Protein AF-A0A2S6N383-F1 (afdb_monomer_lite)

Radius of gyration: 20.46 Å; chains: 1; bounding box: 45×23×54 Å

InterPro domains:
  IPR000066 Antenna complex, alpha/beta subunit [PF00556] (8-48)
  IPR018332 Antenna complex, alpha subunit [NF040861] (9-48)
  IPR018332 Antenna complex, alpha subunit [PR00673] (10-17)
  IPR018332 Antenna complex, alpha subunit [PR00673] (17-36)
  IPR018332 Antenna complex, alpha subunit [PR00673] (36-47)
  IPR035889 Light-harvesting complex [G3DSA:4.10.220.20] (3-57)
  IPR035889 Light-harvesting complex [SSF56918] (4-54)

pLDDT: mean 90.21, std 12.12, range [49.69, 98.81]

Organism: Rhodopila globiformis (NCBI:txid1071)

Sequence (57 aa):
MAHNPADDYKFWLVVNPAQWLVPIFLALLAVAVVVHIEVLNSAKYNWISGPAKVAVK

Secondary structure (DSSP, 8-state):
---TTTTGGGGGGTS-HHHHHHHHHHHHHHHHHHHHHHHHH-TTT-TTT-S------

Foldseek 3Di:
DDDPPVCVVCVCVVPPCVPCVVVVVVVVVVVVVVVLVVLCVDLPRNPPVHRPPPPDD

Structure (mmCIF, N/CA/C/O backbone):
data_AF-A0A2S6N383-F1
#
_entry.id   AF-A0A2S6N383-F1
#
loop_
_atom_site.group_PDB
_atom_site.id
_atom_site.type_symbol
_atom_site.label_atom_id
_atom_site.label_alt_id
_atom_site.label_comp_id
_atom_site.label_asym_id
_atom_site.label_entity_id
_atom_site.label_seq_id
_atom_site.pdbx_PDB_ins_code
_atom_site.Cartn_x
_atom_site.Cartn_y
_atom_site.Cartn_z
_atom_site.occupancy
_atom_site.B_iso_or_equiv
_atom_site.auth_seq_id
_atom_site.auth_comp_id
_atom_site.auth_asym_id
_atom_site.auth_atom_id
_atom_site.pdbx_PDB_model_num
ATOM 1 N N . MET A 1 1 ? 20.565 -13.660 -13.084 1.00 70.44 1 MET A N 1
ATOM 2 C CA . MET A 1 1 ? 19.738 -13.816 -11.868 1.00 70.44 1 MET A CA 1
ATOM 3 C C . MET A 1 1 ? 19.366 -12.414 -11.421 1.00 70.44 1 MET A C 1
ATOM 5 O O . MET A 1 1 ? 20.268 -11.589 -11.398 1.00 70.44 1 MET A O 1
ATOM 9 N N . ALA A 1 2 ? 18.086 -12.111 -11.190 1.00 77.94 2 ALA A N 1
ATOM 10 C CA . ALA A 1 2 ? 17.702 -10.812 -10.629 1.00 77.94 2 ALA A CA 1
ATOM 11 C C . ALA A 1 2 ? 18.277 -10.697 -9.207 1.00 77.94 2 ALA A C 1
ATOM 13 O O . ALA A 1 2 ? 18.192 -11.666 -8.449 1.00 77.94 2 ALA A O 1
ATOM 14 N N . HIS A 1 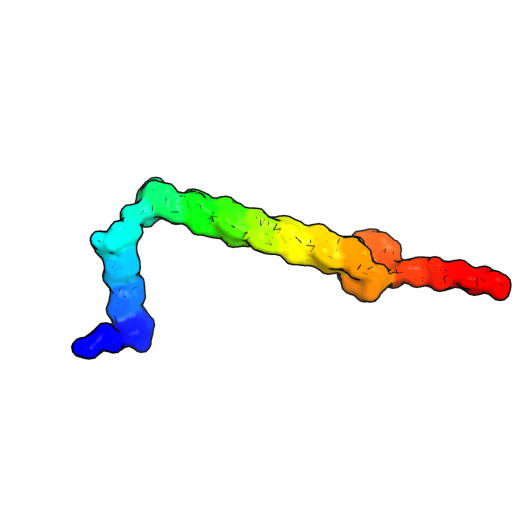3 ? 18.908 -9.567 -8.881 1.00 87.88 3 HIS A N 1
ATOM 15 C CA . HIS A 1 3 ? 19.481 -9.308 -7.561 1.00 87.88 3 HIS A CA 1
ATOM 16 C C . HIS A 1 3 ? 18.738 -8.148 -6.895 1.00 87.88 3 HIS A C 1
ATOM 18 O O . HIS A 1 3 ? 19.043 -6.972 -7.095 1.00 87.88 3 HIS A O 1
ATOM 24 N N . ASN A 1 4 ? 17.725 -8.490 -6.108 1.00 92.56 4 ASN A N 1
ATOM 25 C CA . ASN A 1 4 ? 16.923 -7.532 -5.356 1.00 92.56 4 ASN A CA 1
ATOM 26 C C . ASN A 1 4 ? 17.619 -7.241 -4.011 1.00 92.56 4 ASN A C 1
ATOM 28 O O . ASN A 1 4 ? 18.129 -8.178 -3.389 1.00 92.56 4 ASN A O 1
ATOM 32 N N . PRO A 1 5 ? 17.686 -5.973 -3.558 1.00 93.38 5 PRO A N 1
ATOM 33 C CA . PRO A 1 5 ? 16.931 -4.811 -4.050 1.00 93.38 5 PRO A CA 1
ATOM 34 C C . PRO A 1 5 ? 17.639 -3.986 -5.141 1.00 93.38 5 PRO A C 1
ATOM 36 O O . PRO A 1 5 ? 17.064 -3.023 -5.645 1.00 93.38 5 PRO A O 1
ATOM 39 N N . ALA A 1 6 ? 18.879 -4.328 -5.517 1.00 95.12 6 ALA A N 1
ATOM 40 C CA . ALA A 1 6 ? 19.679 -3.535 -6.462 1.00 95.12 6 ALA A CA 1
ATOM 41 C C . ALA A 1 6 ? 19.003 -3.368 -7.837 1.00 95.12 6 ALA A C 1
ATOM 43 O O . ALA A 1 6 ? 19.179 -2.345 -8.496 1.00 95.12 6 ALA A O 1
ATOM 44 N N . ASP A 1 7 ? 18.204 -4.353 -8.249 1.00 96.25 7 ASP A N 1
ATOM 45 C CA . ASP A 1 7 ? 17.458 -4.352 -9.506 1.00 96.25 7 ASP A CA 1
ATOM 46 C C . ASP A 1 7 ? 16.004 -3.841 -9.397 1.00 96.25 7 ASP A C 1
ATOM 48 O O . ASP A 1 7 ? 15.329 -3.754 -10.423 1.00 96.25 7 ASP A O 1
ATOM 52 N N . ASP A 1 8 ? 15.502 -3.469 -8.212 1.00 96.31 8 ASP A N 1
ATOM 53 C CA . ASP A 1 8 ? 14.071 -3.154 -8.003 1.00 96.31 8 ASP A CA 1
ATOM 54 C C . ASP A 1 8 ? 13.598 -1.926 -8.784 1.00 96.31 8 ASP A C 1
ATOM 56 O O . ASP A 1 8 ? 12.441 -1.857 -9.202 1.00 96.31 8 ASP A O 1
ATOM 60 N N . TYR A 1 9 ? 14.495 -0.976 -9.065 1.00 95.12 9 TYR A N 1
ATOM 61 C CA . TYR A 1 9 ? 14.175 0.195 -9.887 1.00 95.12 9 TYR A CA 1
ATOM 62 C C . TYR A 1 9 ? 13.658 -0.192 -11.284 1.00 95.12 9 TYR A C 1
ATOM 64 O O . TYR A 1 9 ? 12.917 0.577 -11.900 1.00 95.12 9 TYR A O 1
ATOM 72 N N . LYS A 1 10 ? 14.006 -1.394 -11.774 1.00 95.69 10 LYS A N 1
ATOM 73 C CA . LYS A 1 10 ? 13.542 -1.922 -13.063 1.00 95.69 10 LYS A CA 1
ATOM 74 C C . LYS A 1 10 ? 12.033 -2.164 -13.095 1.00 95.69 10 LYS A C 1
ATOM 76 O O . LYS A 1 10 ? 11.478 -2.250 -14.187 1.00 95.69 10 LYS A O 1
ATOM 81 N N . PHE A 1 11 ? 11.350 -2.197 -11.947 1.00 96.44 11 PHE A N 1
ATOM 82 C CA . PHE A 1 11 ? 9.885 -2.188 -11.879 1.00 96.44 11 PHE A CA 1
ATOM 83 C C . PHE A 1 11 ? 9.275 -1.047 -12.716 1.00 96.44 11 PHE A C 1
ATOM 85 O O . PHE A 1 11 ? 8.328 -1.263 -13.476 1.00 96.44 11 PHE A O 1
ATOM 92 N N . TRP A 1 12 ? 9.879 0.144 -12.672 1.00 96.94 12 TRP A N 1
ATOM 93 C CA . TRP A 1 12 ? 9.408 1.322 -13.408 1.00 96.94 12 TRP A CA 1
ATOM 94 C C . TRP A 1 12 ? 9.667 1.268 -14.922 1.00 96.94 12 TRP A C 1
ATOM 96 O O . TRP A 1 12 ? 9.159 2.110 -15.658 1.00 96.94 12 TRP A O 1
ATOM 106 N N . LEU A 1 13 ? 10.425 0.277 -15.408 1.00 97.12 13 LEU A N 1
ATOM 107 C CA . LEU A 1 13 ? 10.566 0.012 -16.846 1.00 97.12 13 LEU A CA 1
ATOM 108 C C . LEU A 1 13 ? 9.350 -0.732 -17.419 1.00 97.12 13 LEU A C 1
ATOM 110 O O . LEU A 1 13 ? 9.163 -0.748 -18.632 1.00 97.12 13 LEU A O 1
ATOM 114 N N . VAL A 1 14 ? 8.533 -1.347 -16.559 1.00 97.25 14 VAL A N 1
ATOM 115 C CA . VAL A 1 14 ? 7.298 -2.054 -16.937 1.00 97.25 14 VAL A CA 1
ATOM 116 C C . VAL A 1 14 ? 6.067 -1.231 -16.559 1.00 97.25 14 VAL A C 1
ATOM 118 O O . VAL A 1 14 ? 5.109 -1.147 -17.325 1.00 97.25 14 VAL A O 1
ATOM 121 N N . VAL A 1 15 ? 6.090 -0.602 -15.383 1.00 97.81 15 VAL A N 1
ATOM 122 C CA . VAL A 1 15 ? 4.982 0.199 -14.856 1.00 97.81 15 VAL A CA 1
ATOM 123 C C . VAL A 1 15 ? 5.323 1.679 -14.983 1.00 97.81 15 VAL A C 1
ATOM 125 O O . VAL A 1 15 ? 6.260 2.147 -14.351 1.00 97.81 15 VAL A O 1
ATOM 128 N N . ASN A 1 16 ? 4.559 2.443 -15.770 1.00 97.75 16 ASN A N 1
ATOM 129 C CA . ASN A 1 16 ? 4.793 3.882 -15.919 1.00 97.75 16 ASN A CA 1
ATOM 130 C C . ASN A 1 16 ? 4.448 4.640 -14.614 1.00 97.75 16 ASN A C 1
ATOM 132 O O . ASN A 1 16 ? 3.263 4.711 -14.260 1.00 97.75 16 ASN A O 1
ATOM 136 N N . PRO A 1 17 ? 5.421 5.274 -13.929 1.00 97.19 17 PRO A N 1
ATOM 137 C CA . PRO A 1 17 ? 5.167 5.987 -12.678 1.00 97.19 17 PRO A CA 1
ATOM 138 C C . PRO A 1 17 ? 4.196 7.161 -12.842 1.00 97.19 17 PRO A C 1
ATOM 140 O O . PRO A 1 17 ? 3.387 7.400 -11.950 1.00 97.19 17 PRO A O 1
ATOM 143 N N . ALA A 1 18 ? 4.201 7.857 -13.984 1.00 97.38 18 ALA A N 1
ATOM 144 C CA . ALA A 1 18 ? 3.310 9.000 -14.210 1.00 97.38 18 ALA A CA 1
ATOM 145 C C . ALA A 1 18 ? 1.823 8.602 -14.240 1.00 97.38 18 ALA A C 1
ATOM 147 O O . ALA A 1 18 ? 0.957 9.428 -13.966 1.00 97.38 18 ALA A O 1
ATOM 148 N N . GLN A 1 19 ? 1.526 7.338 -14.556 1.00 97.94 19 GLN A N 1
ATOM 149 C CA . GLN A 1 19 ? 0.160 6.816 -14.593 1.00 97.94 19 GLN A CA 1
ATOM 150 C C . GLN A 1 19 ? -0.210 6.047 -13.324 1.00 97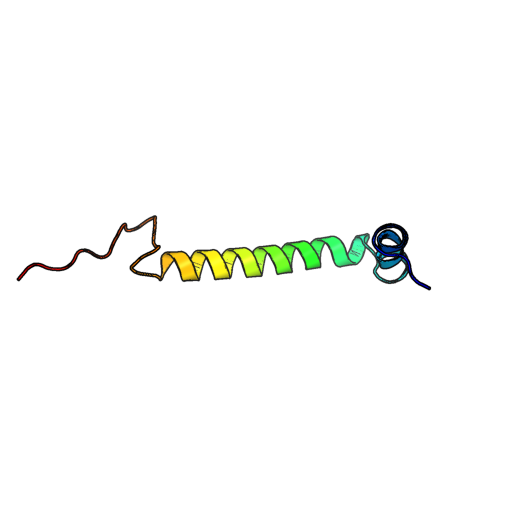.94 19 GLN A C 1
ATOM 152 O O . GLN A 1 19 ? -1.366 6.087 -12.912 1.00 97.94 19 GLN A O 1
ATOM 157 N N . TRP A 1 20 ? 0.749 5.360 -12.698 1.00 98.12 20 TRP A N 1
ATOM 158 C CA . TRP A 1 20 ? 0.469 4.422 -11.606 1.00 98.12 20 TRP A CA 1
ATOM 159 C C . TRP A 1 20 ? 0.787 4.938 -10.204 1.00 98.12 20 TRP A C 1
ATOM 161 O O . TRP A 1 20 ? 0.266 4.378 -9.241 1.00 98.12 20 TRP A O 1
ATOM 171 N N . LEU A 1 21 ? 1.553 6.025 -10.052 1.00 98.12 21 LEU A N 1
ATOM 172 C CA . LEU A 1 21 ? 1.894 6.542 -8.722 1.00 98.12 21 LEU A CA 1
ATOM 173 C C . LEU A 1 21 ? 0.651 6.997 -7.939 1.00 98.12 21 LEU A C 1
ATOM 175 O O . LEU A 1 21 ? 0.482 6.626 -6.779 1.00 98.12 21 LEU A O 1
ATOM 179 N N . VAL A 1 22 ? -0.254 7.741 -8.584 1.00 98.44 22 VAL A N 1
ATOM 180 C CA . VAL A 1 22 ? -1.508 8.191 -7.954 1.00 98.44 22 VAL A CA 1
ATOM 181 C C . VAL A 1 22 ? -2.427 7.006 -7.608 1.00 98.44 22 VAL A C 1
ATOM 183 O O . VAL A 1 22 ? -2.857 6.935 -6.458 1.00 98.44 22 VAL A O 1
ATOM 186 N N . PRO A 1 23 ? -2.693 6.035 -8.509 1.00 98.50 23 PRO A N 1
ATOM 187 C CA . PRO A 1 23 ? -3.419 4.813 -8.155 1.00 98.50 23 PRO A CA 1
ATOM 188 C C . PRO A 1 23 ? -2.830 4.043 -6.970 1.00 98.50 23 PRO A C 1
ATOM 190 O O . PRO A 1 23 ? -3.587 3.615 -6.101 1.00 98.50 23 PRO A O 1
ATOM 193 N N . ILE A 1 24 ? -1.501 3.895 -6.894 1.00 98.38 24 ILE A N 1
ATOM 194 C CA . ILE A 1 24 ? -0.842 3.227 -5.760 1.00 98.38 24 ILE A CA 1
ATOM 195 C C . ILE A 1 24 ? -1.136 3.981 -4.459 1.00 98.38 24 ILE A C 1
ATOM 197 O O . ILE A 1 24 ? -1.524 3.363 -3.469 1.00 98.38 24 ILE A O 1
ATOM 201 N N . PHE A 1 25 ? -1.020 5.311 -4.451 1.00 98.50 25 PHE A N 1
ATOM 202 C CA . PHE A 1 25 ? -1.346 6.109 -3.268 1.00 98.50 25 PHE A CA 1
ATOM 203 C C . PHE A 1 25 ? -2.823 6.046 -2.889 1.00 98.50 25 PHE A C 1
ATOM 205 O O . PHE A 1 25 ? -3.128 5.963 -1.703 1.00 98.50 25 PHE A O 1
ATOM 212 N N . LEU A 1 26 ? -3.740 6.022 -3.858 1.00 98.75 26 LEU A N 1
ATOM 213 C CA . LEU A 1 26 ? -5.166 5.839 -3.581 1.00 98.75 26 LEU A CA 1
ATOM 214 C C . LEU A 1 26 ? -5.464 4.452 -3.005 1.00 98.75 26 LEU A C 1
ATOM 216 O O . LEU A 1 26 ? -6.250 4.347 -2.068 1.00 98.75 26 LEU A O 1
ATOM 220 N N . ALA A 1 27 ? -4.814 3.401 -3.508 1.00 98.62 27 ALA A N 1
ATOM 221 C CA . ALA A 1 27 ? -4.948 2.057 -2.958 1.00 98.62 27 ALA A CA 1
ATOM 222 C C . ALA A 1 27 ? -4.427 1.989 -1.513 1.00 98.62 27 ALA A C 1
ATOM 224 O O . ALA A 1 27 ? -5.118 1.481 -0.632 1.00 98.62 27 ALA A O 1
ATOM 225 N N . LEU A 1 28 ? -3.246 2.560 -1.247 1.00 98.69 28 LEU A N 1
ATOM 226 C CA . LEU A 1 28 ? -2.684 2.636 0.104 1.00 98.69 28 LEU A CA 1
ATOM 227 C C . LEU A 1 28 ? -3.559 3.474 1.043 1.00 98.69 28 LEU A C 1
ATOM 229 O O . LEU A 1 28 ? -3.781 3.074 2.184 1.00 98.69 28 LEU A O 1
ATOM 233 N N . LEU A 1 29 ? -4.097 4.599 0.566 1.00 98.69 29 LEU A N 1
ATOM 234 C CA . LEU A 1 29 ? -5.031 5.426 1.325 1.00 98.69 29 LEU A CA 1
ATOM 235 C C . LEU A 1 29 ? -6.313 4.656 1.652 1.00 98.69 29 LEU A C 1
ATOM 237 O O . LEU A 1 29 ? -6.758 4.690 2.794 1.00 98.69 29 LEU A O 1
ATOM 241 N N . ALA A 1 30 ? -6.886 3.938 0.685 1.00 98.81 30 ALA A N 1
ATOM 242 C CA . ALA A 1 30 ? -8.079 3.127 0.905 1.00 98.81 30 ALA A CA 1
ATOM 243 C C . ALA A 1 30 ? -7.833 2.054 1.975 1.00 98.81 30 ALA A C 1
ATOM 245 O O . ALA A 1 30 ? -8.621 1.931 2.912 1.00 98.81 30 ALA A O 1
ATOM 246 N N . VAL A 1 31 ? -6.705 1.339 1.892 1.00 98.75 31 VAL A N 1
ATOM 247 C CA . VAL A 1 31 ? -6.299 0.363 2.916 1.00 98.75 31 VAL A CA 1
ATOM 248 C C . VAL A 1 31 ? -6.140 1.038 4.278 1.00 98.75 31 VAL A C 1
ATOM 250 O O . VAL A 1 31 ? -6.674 0.542 5.268 1.00 98.75 31 VAL A O 1
ATOM 253 N N . ALA A 1 32 ? -5.462 2.187 4.341 1.00 98.62 32 ALA A N 1
ATOM 254 C CA . ALA A 1 32 ? -5.284 2.925 5.585 1.00 98.62 32 ALA A CA 1
ATOM 255 C C . ALA A 1 32 ? -6.632 3.329 6.200 1.00 98.62 32 ALA A C 1
ATOM 257 O O . ALA A 1 32 ? -6.849 3.079 7.383 1.00 98.62 32 ALA A O 1
ATOM 258 N N . VAL A 1 33 ? -7.553 3.891 5.414 1.00 98.69 33 VAL A N 1
ATOM 259 C CA . VAL A 1 33 ? -8.891 4.285 5.884 1.00 98.69 33 VAL A CA 1
ATOM 260 C C . VAL A 1 33 ? -9.649 3.084 6.445 1.00 98.69 33 VAL A C 1
ATOM 262 O O . VAL A 1 33 ? -10.157 3.168 7.561 1.00 98.69 33 VAL A O 1
ATOM 265 N N . VAL A 1 34 ? -9.676 1.960 5.723 1.00 98.62 34 VAL A N 1
ATOM 266 C CA . VAL A 1 34 ? -10.354 0.739 6.184 1.00 98.62 34 VAL A CA 1
ATOM 267 C C . VAL A 1 34 ? -9.767 0.260 7.509 1.00 98.62 34 VAL A C 1
ATOM 269 O O . VAL A 1 34 ? -10.511 0.051 8.460 1.00 98.62 34 VAL A O 1
ATOM 272 N N . VAL A 1 35 ? -8.439 0.167 7.620 1.00 98.00 35 VAL A N 1
ATOM 273 C CA . VAL A 1 35 ? -7.786 -0.250 8.871 1.00 98.00 35 VAL A CA 1
ATOM 274 C C . VAL A 1 35 ? -8.154 0.683 10.028 1.00 98.00 35 VAL A C 1
ATOM 276 O O . VAL A 1 35 ? -8.481 0.204 11.110 1.00 98.00 35 VAL A O 1
ATOM 279 N N . HIS A 1 36 ? -8.153 2.002 9.820 1.00 96.88 36 HIS A N 1
ATOM 280 C CA . HIS A 1 36 ? -8.517 2.945 10.883 1.00 96.88 36 HIS A CA 1
ATOM 281 C C . HIS A 1 36 ? -9.985 2.800 11.297 1.00 96.88 36 HIS A C 1
ATOM 283 O O . HIS A 1 36 ? -10.274 2.836 12.491 1.00 96.88 36 HIS A O 1
ATOM 289 N N . ILE A 1 37 ? -10.898 2.587 10.345 1.00 97.06 37 ILE A N 1
ATOM 290 C CA . ILE A 1 37 ? -12.312 2.326 10.642 1.00 97.06 37 ILE A CA 1
ATOM 291 C C . ILE A 1 37 ? -12.459 1.062 11.495 1.00 97.06 37 ILE A C 1
ATOM 293 O O . ILE A 1 37 ? -13.132 1.104 12.521 1.00 97.06 37 ILE A O 1
ATOM 297 N N . GLU A 1 38 ? -11.793 -0.037 11.136 1.00 96.56 38 GLU A N 1
ATOM 298 C CA . GLU A 1 38 ? -11.869 -1.291 11.898 1.00 96.56 38 GLU A CA 1
ATOM 299 C C . GLU A 1 38 ? -11.333 -1.144 13.327 1.00 96.56 38 GLU A C 1
ATOM 301 O O . GLU A 1 38 ? -11.929 -1.645 14.285 1.00 96.56 38 GLU A O 1
ATOM 306 N N . VAL A 1 39 ? -10.236 -0.404 13.506 1.00 95.31 39 VAL A N 1
ATOM 307 C CA . VAL A 1 39 ? -9.695 -0.146 14.845 1.00 95.31 39 VAL A CA 1
ATOM 308 C C . VAL A 1 39 ? -10.651 0.729 15.665 1.00 95.31 39 VAL A C 1
ATOM 310 O O . VAL A 1 39 ? -10.860 0.456 16.848 1.00 95.31 39 VAL A O 1
ATOM 313 N N . LEU A 1 40 ? -11.293 1.722 15.045 1.00 94.00 40 LEU A N 1
ATOM 314 C CA . LEU A 1 40 ? -12.320 2.543 15.693 1.00 94.00 40 LEU A CA 1
ATOM 315 C C . LEU A 1 40 ? -13.622 1.775 15.973 1.00 94.00 40 LEU A C 1
ATOM 317 O O . LEU A 1 40 ? -14.315 2.082 16.938 1.00 94.00 40 LEU A O 1
ATOM 321 N N . ASN A 1 41 ? -13.950 0.738 15.209 1.00 91.94 41 ASN A N 1
ATOM 322 C CA . ASN A 1 41 ? -15.099 -0.125 15.496 1.00 91.94 41 ASN A CA 1
ATOM 323 C C . ASN A 1 41 ? -14.821 -1.129 16.627 1.00 91.94 41 ASN A C 1
ATOM 325 O O . ASN A 1 41 ? -15.747 -1.702 17.204 1.00 91.94 41 ASN A O 1
ATOM 329 N N . SER A 1 42 ? -13.554 -1.345 16.983 1.00 89.25 42 SER A N 1
ATOM 330 C CA . SER A 1 42 ? -13.180 -2.252 18.062 1.00 89.25 42 SER A CA 1
ATOM 331 C C . SER A 1 42 ? -13.405 -1.631 19.441 1.00 89.25 42 SER A C 1
ATOM 333 O O . SER A 1 42 ? -12.771 -0.644 19.804 1.00 89.25 42 SER A O 1
ATOM 33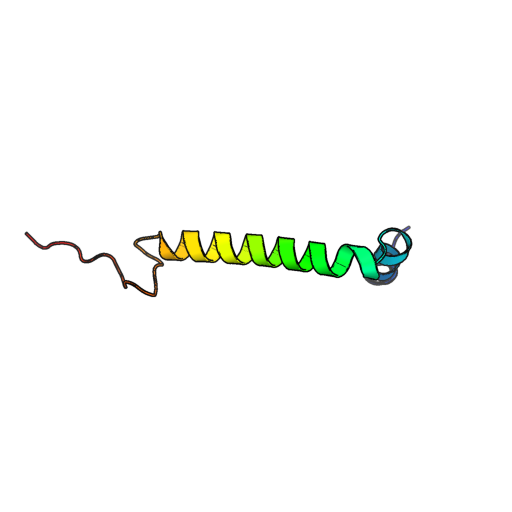5 N N . ALA A 1 43 ? -14.199 -2.293 20.287 1.00 86.06 43 ALA A N 1
ATOM 336 C CA . ALA A 1 43 ? -14.411 -1.885 21.682 1.00 86.06 43 ALA A CA 1
ATOM 337 C C . ALA A 1 43 ? -13.115 -1.789 22.516 1.00 86.06 43 ALA A C 1
ATOM 339 O O . ALA A 1 43 ? -13.077 -1.080 23.522 1.00 86.06 43 ALA A O 1
ATOM 340 N N . LYS A 1 44 ? -12.064 -2.520 22.115 1.00 87.25 44 LYS A N 1
ATOM 341 C CA . LYS A 1 44 ? -10.765 -2.550 22.799 1.00 87.25 44 LYS A CA 1
ATOM 342 C C . LYS A 1 44 ? -9.810 -1.463 22.307 1.00 87.25 44 LYS A C 1
ATOM 344 O O . LYS A 1 44 ? -9.023 -0.960 23.103 1.00 87.25 44 LYS A O 1
ATOM 349 N N . TYR A 1 45 ? -9.834 -1.157 21.011 1.00 89.94 45 TYR A N 1
ATOM 350 C CA . TYR A 1 45 ? -8.819 -0.318 20.367 1.00 89.94 45 TYR A CA 1
ATOM 351 C C . TYR A 1 45 ? -9.339 1.050 19.907 1.00 89.94 45 TYR A C 1
ATOM 353 O O . TYR A 1 45 ? -8.539 1.873 19.467 1.00 89.94 45 TYR A O 1
ATOM 361 N N . ASN A 1 46 ? -10.639 1.326 20.042 1.00 92.38 46 ASN A N 1
ATOM 362 C CA . ASN A 1 46 ? -11.205 2.630 19.720 1.00 92.38 46 ASN A CA 1
ATOM 363 C C . ASN A 1 46 ? -10.649 3.714 20.658 1.00 92.38 46 ASN A C 1
ATOM 365 O O . ASN A 1 46 ? -11.034 3.831 21.823 1.00 92.38 46 ASN A O 1
ATOM 369 N N . TRP A 1 47 ? -9.757 4.539 20.116 1.00 88.62 47 TRP A N 1
ATOM 370 C CA . TRP A 1 47 ? -9.113 5.632 20.842 1.00 88.62 47 TRP A CA 1
ATOM 371 C C . TRP A 1 47 ? -9.929 6.935 20.856 1.00 88.62 47 TRP A C 1
ATOM 373 O O . TRP A 1 47 ? -9.567 7.862 21.573 1.00 88.62 47 TRP A O 1
ATOM 383 N N . ILE A 1 48 ? -11.015 7.028 20.081 1.00 89.56 48 ILE A N 1
ATOM 384 C CA . ILE A 1 48 ? -11.892 8.210 20.025 1.00 89.56 48 ILE A CA 1
ATOM 385 C C . ILE A 1 48 ? -12.979 8.126 21.100 1.00 89.56 48 ILE A C 1
ATOM 387 O O . ILE A 1 48 ? -13.221 9.090 21.822 1.00 89.56 48 ILE A O 1
ATOM 391 N N . SER A 1 49 ? -13.645 6.978 21.217 1.00 83.50 49 SER A N 1
ATOM 392 C CA . SER A 1 49 ? -14.729 6.753 22.181 1.00 83.50 49 SER A CA 1
ATOM 393 C C . SER A 1 49 ? -14.232 6.245 23.540 1.00 83.50 49 SER A C 1
ATOM 395 O O . SE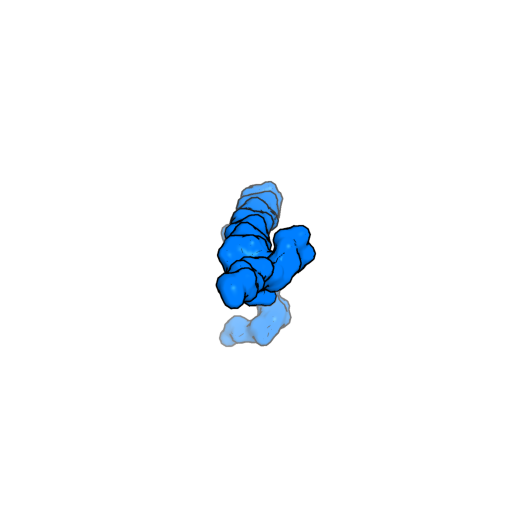R A 1 49 ? -14.983 6.294 24.516 1.00 83.50 49 SER A O 1
ATOM 397 N N . GLY A 1 50 ? -12.977 5.789 23.622 1.00 70.75 50 GLY A N 1
ATOM 398 C CA . GLY A 1 50 ? -12.421 5.130 24.803 1.00 70.75 50 GLY A CA 1
ATOM 399 C C . GLY A 1 50 ? -12.947 3.697 24.979 1.00 70.75 50 GLY A C 1
ATOM 400 O O . GLY A 1 50 ? -13.825 3.262 24.228 1.00 70.75 50 GLY A O 1
ATOM 401 N N . PRO A 1 51 ? -12.418 2.933 25.956 1.00 67.19 51 PRO A N 1
ATOM 402 C CA . PRO A 1 51 ? -12.872 1.568 26.206 1.00 67.19 51 PRO A CA 1
ATOM 403 C C . PRO A 1 51 ? -14.379 1.560 26.472 1.00 67.19 51 PRO A C 1
ATOM 405 O O . PRO A 1 51 ? -14.894 2.438 27.172 1.00 67.19 51 PRO A O 1
ATOM 408 N N . ALA A 1 52 ? -15.083 0.571 25.910 1.00 67.94 52 ALA A N 1
ATOM 409 C CA . ALA A 1 52 ? -16.528 0.445 26.073 1.00 67.94 52 ALA A CA 1
ATOM 410 C C . ALA A 1 52 ? -16.909 0.576 27.555 1.00 67.94 52 ALA A C 1
ATOM 412 O O . ALA A 1 52 ? -16.396 -0.159 28.403 1.00 67.94 52 ALA A O 1
ATOM 413 N N . LYS A 1 53 ? -17.799 1.527 27.869 1.00 64.94 53 LYS A N 1
ATOM 414 C CA . LYS A 1 53 ? -18.325 1.693 29.225 1.00 64.94 53 LYS A CA 1
ATOM 415 C C . LYS A 1 53 ? -19.078 0.415 29.576 1.00 64.94 53 LYS A C 1
ATOM 417 O O . LYS A 1 53 ? -20.196 0.209 29.109 1.00 64.94 53 LYS A O 1
ATOM 422 N N . VAL A 1 54 ? -18.457 -0.457 30.365 1.00 65.31 54 VAL A N 1
ATOM 423 C CA . VAL A 1 54 ? -19.149 -1.602 30.952 1.00 65.31 54 VAL A C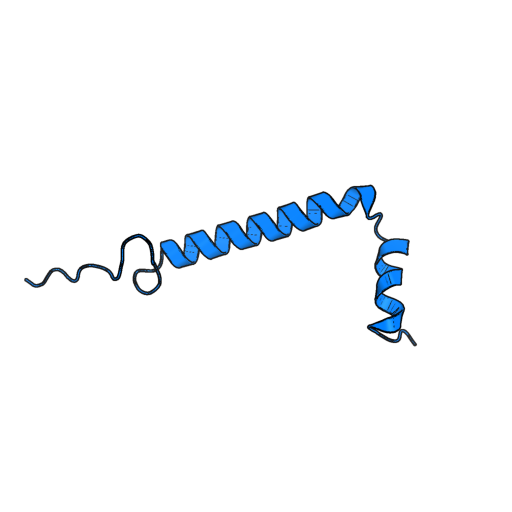A 1
ATOM 424 C C . VAL A 1 54 ? -20.224 -1.007 31.851 1.00 65.31 54 VAL A C 1
ATOM 426 O O . VAL A 1 54 ? -19.907 -0.352 32.843 1.00 65.31 54 VAL A O 1
ATOM 429 N N . ALA A 1 55 ? -21.491 -1.152 31.466 1.00 63.31 55 ALA A N 1
ATOM 430 C CA . ALA A 1 55 ? -22.596 -0.759 32.322 1.00 63.31 55 ALA A CA 1
ATOM 431 C C . ALA A 1 55 ? -22.544 -1.650 33.570 1.00 63.31 55 ALA A C 1
ATOM 433 O O . ALA A 1 55 ? -22.899 -2.827 33.517 1.00 63.31 55 ALA A O 1
ATOM 434 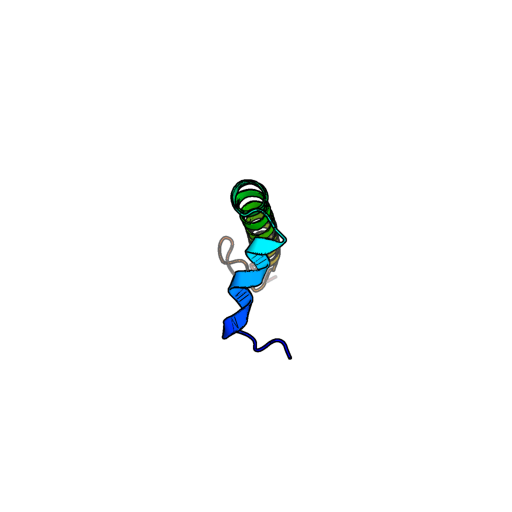N N . VAL A 1 56 ? -22.028 -1.103 34.671 1.00 61.72 56 VAL A N 1
ATOM 435 C CA . VAL A 1 56 ? -22.131 -1.730 35.988 1.00 61.72 56 VAL A CA 1
ATOM 436 C C . VAL A 1 56 ? -23.606 -1.667 36.366 1.00 61.72 56 VAL A C 1
ATOM 438 O O . VAL A 1 56 ? -24.174 -0.577 36.443 1.00 61.72 56 VAL A O 1
ATOM 441 N N . LYS A 1 57 ? -24.227 -2.839 36.490 1.00 49.69 57 LYS A N 1
ATOM 442 C CA . LYS A 1 57 ? -25.610 -2.994 36.939 1.00 49.69 57 LYS A CA 1
ATOM 443 C C . LYS A 1 57 ? -25.681 -2.938 38.459 1.00 49.69 57 LYS A C 1
ATOM 445 O O . LYS A 1 57 ? -24.755 -3.490 39.092 1.00 49.69 57 LYS A O 1
#